Protein AF-A0A2D4NLC2-F1 (afdb_monomer)

Solvent-accessible surface area (backbone atoms only — not comparable to full-atom values): 7327 Å² total; per-residue (Å²): 113,68,68,58,53,52,51,52,55,68,35,63,62,96,66,66,89,84,49,90,60,54,66,62,54,23,50,52,52,37,50,53,51,51,53,51,53,48,22,47,51,39,29,76,76,67,76,46,56,34,59,58,51,47,33,52,51,51,50,53,55,48,69,77,64,64,65,88,73,80,72,52,50,74,44,80,48,67,60,96,84,41,80,42,62,45,80,39,69,68,66,82,75,54,94,87,64,90,75,90,82,81,92,84,79,81,71,50,88,92,64,31,80,68,80,111

Sequence (116 aa):
AEYMGLTAYYVYLPLPSTVSEPWHLMMLDAMFRVVQQWSYLCHYIGLGHHAKLLNSWIGWSESLTMPSARAVKITDTTFDGVEVRVYQPHAQVSQKMLYRSIVYIHGGGWALLSTK

InterPro domains:
  IPR029058 Alpha/Beta hydrolase fold [G3DSA:3.40.50.1820] (59-116)
  IPR029058 Alpha/Beta hydrolase fold [SSF53474] (69-114)

Secondary structure (DSSP, 8-state):
-HHHHHHHHHH-----TT-S-HHHHHHHHHHHHHHHHHHHHHHHTTSS-HHHHHHHHHHHHHHHH-----SEEEEEEEETTEEEEEEEESS---TT-PPPP------STTTS----

Mean predicted aligned error: 7.64 Å

Foldseek 3Di:
DVVVVVVCVLLDDDDDPPDPCVSVVSVVVSVVVVLLVVLVVCVVVPVDHSLVSSQVVVVVVCVVVDDPDPAWDWDWDDDVNHTAIDTHGPPPPPVPDDDDDDDDDDDDPVRHDDND

Nearest PDB structures (foldseek):
  8gxu-assembly1_G  TM=2.972E-01  e=2.304E+00  Thermus thermophilus HB8
  4m4w-assembly1_K  TM=3.637E-01  e=9.299E+00  Bacillus subtilis subsp. subtilis str. 168
  7vau-assembly1_G  TM=2.452E-01  e=5.965E+00  Thermus thermophilus HB8

Organism: Micrurus surinamensis (NCBI:txid129470)

Radius of gyration: 20.37 Å; Cα contacts (8 Å, |Δi|>4): 74; chains: 1; bounding box: 48×42×52 Å

Structure (mmCIF, N/CA/C/O backbone):
data_AF-A0A2D4NLC2-F1
#
_entry.id   AF-A0A2D4NLC2-F1
#
loop_
_atom_site.group_PDB
_atom_site.id
_atom_site.type_symbol
_atom_site.label_atom_id
_atom_site.label_alt_id
_atom_site.label_comp_id
_atom_site.label_asym_id
_atom_site.label_entity_id
_atom_site.label_seq_id
_atom_site.pdbx_PDB_ins_code
_atom_site.Cartn_x
_atom_site.Cartn_y
_atom_site.Cartn_z
_atom_site.occupancy
_atom_site.B_iso_or_equiv
_atom_site.auth_seq_id
_atom_site.auth_comp_id
_atom_site.auth_asym_id
_atom_site.auth_atom_id
_atom_site.pdbx_PDB_model_num
ATOM 1 N N . ALA A 1 1 ? 27.683 2.674 -17.769 1.00 68.12 1 ALA A N 1
ATOM 2 C CA . ALA A 1 1 ? 26.774 3.652 -18.407 1.00 68.12 1 ALA A CA 1
ATOM 3 C C . ALA A 1 1 ? 25.430 3.018 -18.769 1.00 68.12 1 ALA A C 1
ATOM 5 O O . ALA A 1 1 ? 24.405 3.569 -18.402 1.00 68.12 1 ALA A O 1
ATOM 6 N N . GLU A 1 2 ? 25.422 1.839 -19.396 1.00 77.25 2 GLU A N 1
ATOM 7 C CA . GLU A 1 2 ? 24.206 1.147 -19.868 1.00 77.25 2 GLU A CA 1
ATOM 8 C C . GLU A 1 2 ? 23.160 0.874 -18.773 1.00 77.25 2 GLU A C 1
ATOM 10 O O . GLU A 1 2 ? 22.001 1.252 -18.928 1.00 77.25 2 GLU A O 1
ATOM 15 N N . TYR A 1 3 ? 23.567 0.327 -17.621 1.00 83.00 3 TYR A N 1
ATOM 16 C CA . TYR A 1 3 ? 22.648 0.072 -16.501 1.00 83.00 3 TYR A CA 1
ATOM 17 C C . TYR A 1 3 ? 21.983 1.340 -15.955 1.00 83.00 3 TYR A C 1
ATOM 19 O O . TYR A 1 3 ? 20.824 1.303 -15.561 1.00 83.00 3 TYR A O 1
ATOM 27 N N . MET A 1 4 ? 22.679 2.481 -15.976 1.00 86.25 4 MET A N 1
ATOM 28 C CA . MET A 1 4 ? 22.103 3.753 -15.528 1.00 86.25 4 MET A CA 1
ATOM 29 C C . MET A 1 4 ? 21.009 4.240 -16.484 1.00 86.25 4 MET A C 1
ATOM 31 O O . MET A 1 4 ? 20.006 4.780 -16.027 1.00 86.25 4 MET A O 1
ATOM 35 N N . GLY A 1 5 ? 21.167 4.001 -17.792 1.00 91.56 5 GLY A N 1
ATOM 36 C CA . GLY A 1 5 ? 20.144 4.311 -18.793 1.00 91.56 5 GLY A CA 1
ATOM 37 C C . GLY A 1 5 ? 18.886 3.457 -18.629 1.00 91.56 5 GLY A C 1
ATOM 38 O O . GLY A 1 5 ? 17.779 3.988 -18.653 1.00 91.56 5 GLY A O 1
ATOM 39 N N . LEU A 1 6 ? 19.048 2.154 -18.383 1.00 93.56 6 LEU A N 1
ATOM 40 C CA . LEU A 1 6 ? 17.924 1.245 -18.123 1.00 93.56 6 LEU A CA 1
ATOM 41 C C . LEU A 1 6 ? 17.188 1.592 -16.823 1.00 93.56 6 LEU A C 1
ATOM 43 O O . LEU A 1 6 ? 15.959 1.619 -16.803 1.00 93.56 6 LEU A O 1
ATOM 47 N N . THR A 1 7 ? 17.923 1.913 -15.755 1.00 91.00 7 THR A N 1
ATOM 48 C CA . THR A 1 7 ? 17.324 2.357 -14.490 1.00 91.00 7 THR A CA 1
ATOM 49 C C . THR A 1 7 ? 16.556 3.663 -14.670 1.00 91.00 7 THR A C 1
ATOM 51 O O . THR A 1 7 ? 15.412 3.758 -14.232 1.00 91.00 7 THR A O 1
ATOM 54 N N . ALA A 1 8 ? 17.142 4.652 -15.353 1.00 92.62 8 ALA A N 1
ATOM 55 C CA . ALA A 1 8 ? 16.463 5.913 -15.640 1.00 92.62 8 ALA A CA 1
ATOM 56 C C . ALA A 1 8 ? 15.181 5.686 -16.453 1.00 92.62 8 ALA A C 1
ATOM 58 O O . ALA A 1 8 ? 14.147 6.256 -16.125 1.00 92.62 8 ALA A O 1
ATOM 59 N N . TYR A 1 9 ? 15.228 4.805 -17.455 1.00 93.88 9 TYR A N 1
ATOM 60 C CA . TYR A 1 9 ? 14.061 4.434 -18.250 1.00 93.88 9 TYR A C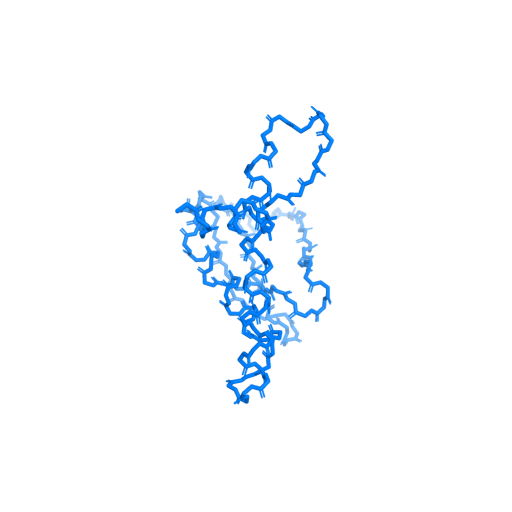A 1
ATOM 61 C C . TYR A 1 9 ? 12.957 3.774 -17.410 1.00 93.88 9 TYR A C 1
ATOM 63 O O . TYR A 1 9 ? 11.796 4.142 -17.539 1.00 93.88 9 TYR A O 1
ATOM 71 N N . TYR A 1 10 ? 13.303 2.844 -16.514 1.00 94.25 10 TYR A N 1
ATOM 72 C CA . TYR A 1 10 ? 12.324 2.162 -15.656 1.00 94.25 10 TYR A CA 1
ATOM 73 C C . TYR A 1 10 ? 11.663 3.095 -14.626 1.00 94.25 10 TYR A C 1
ATOM 75 O O . TYR A 1 10 ? 10.487 2.933 -14.283 1.00 94.25 10 TYR A O 1
ATOM 83 N N . VAL A 1 11 ? 12.422 4.065 -14.108 1.00 96.19 11 VAL A N 1
ATOM 84 C CA . VAL A 1 11 ? 11.911 5.091 -13.187 1.00 96.19 11 VAL A CA 1
ATOM 85 C C . VAL A 1 11 ? 11.066 6.123 -13.930 1.00 96.19 11 VAL A C 1
ATOM 87 O O . VAL A 1 11 ? 10.127 6.674 -13.361 1.00 96.19 11 VAL A O 1
ATOM 90 N N . TYR A 1 12 ? 11.377 6.395 -15.196 1.00 95.06 12 TYR A N 1
ATOM 91 C CA . TYR A 1 12 ? 10.739 7.467 -15.938 1.00 95.06 12 TYR A CA 1
ATOM 92 C C . TYR A 1 12 ? 9.254 7.197 -16.226 1.00 95.06 12 TYR A C 1
ATOM 94 O O . TYR A 1 12 ? 8.899 6.393 -17.084 1.00 95.06 12 TYR A O 1
ATOM 102 N N . LEU A 1 13 ? 8.387 7.950 -15.549 1.00 94.06 13 LEU A N 1
ATOM 103 C CA . LEU A 1 13 ? 6.972 8.104 -15.868 1.00 94.06 13 LEU A CA 1
ATOM 104 C C . LEU A 1 13 ? 6.692 9.605 -16.065 1.00 94.06 13 LEU A C 1
ATOM 106 O O . LEU A 1 13 ? 6.887 10.371 -15.120 1.00 94.06 13 LEU A O 1
ATOM 110 N N . PRO A 1 14 ? 6.272 10.067 -17.258 1.00 92.44 14 PRO A N 1
ATOM 111 C CA . PRO A 1 14 ? 5.993 11.482 -17.476 1.00 92.44 14 PRO A CA 1
ATOM 112 C C . PRO A 1 14 ? 4.782 11.916 -16.644 1.00 92.44 14 PRO A C 1
ATOM 114 O O . PRO A 1 14 ? 3.682 11.387 -16.800 1.00 92.44 14 PRO A O 1
ATOM 117 N N . LEU A 1 15 ? 4.993 12.895 -15.765 1.00 94.56 15 LEU A N 1
ATOM 118 C CA . LEU A 1 15 ? 3.957 13.473 -14.912 1.00 94.56 15 LEU A CA 1
ATOM 119 C C . LEU A 1 15 ? 3.598 14.895 -15.373 1.00 94.56 15 LEU A C 1
ATOM 121 O O . LEU A 1 15 ? 4.431 15.568 -15.987 1.00 94.56 15 LEU A O 1
ATOM 125 N N . PRO A 1 16 ? 2.378 15.380 -15.076 1.00 95.75 16 PRO A N 1
ATOM 126 C CA . PRO A 1 16 ? 1.995 16.759 -15.354 1.00 95.75 16 PRO A CA 1
ATOM 127 C C . PRO A 1 16 ? 2.955 17.765 -14.711 1.00 95.75 16 PRO A C 1
ATOM 129 O O . PRO A 1 16 ? 3.393 17.580 -13.575 1.00 95.75 16 PRO A O 1
ATOM 132 N N . SER A 1 17 ? 3.209 18.881 -15.397 1.00 92.75 17 SER A N 1
ATOM 133 C CA . SER A 1 17 ? 4.096 19.954 -14.915 1.00 92.75 17 SER A CA 1
ATOM 134 C C . SER A 1 17 ? 3.607 20.649 -13.639 1.00 92.75 17 SER A C 1
ATOM 136 O O . SER A 1 17 ? 4.353 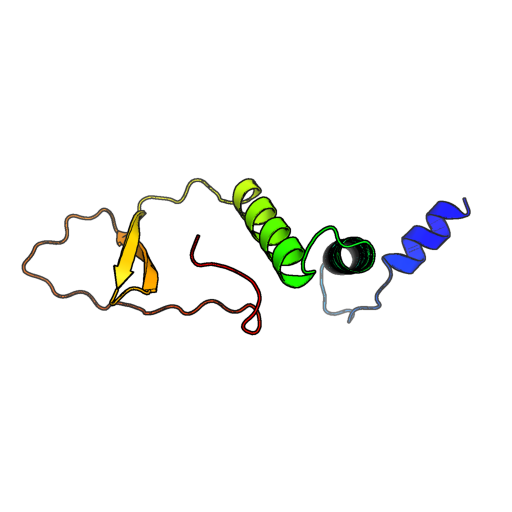21.402 -13.024 1.00 92.75 17 SER A O 1
ATOM 138 N N . THR A 1 18 ? 2.363 20.400 -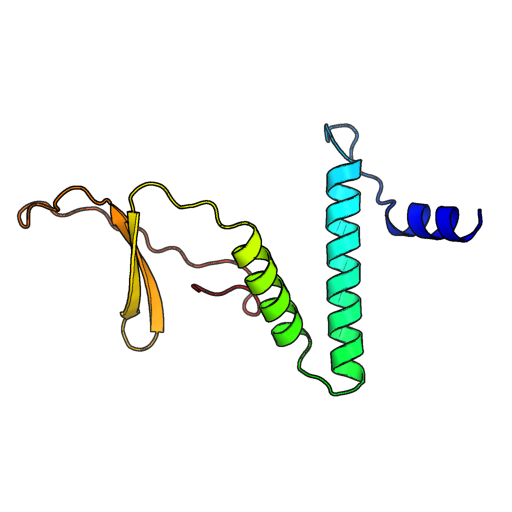13.227 1.00 96.31 18 THR A N 1
ATOM 139 C CA . THR A 1 18 ? 1.777 20.908 -11.981 1.00 96.31 18 THR A CA 1
ATOM 140 C C . THR A 1 18 ? 2.252 20.157 -10.737 1.00 96.31 18 THR A C 1
ATOM 142 O O . THR A 1 18 ? 1.965 20.588 -9.624 1.00 96.31 18 THR A O 1
ATOM 145 N N . VAL A 1 19 ? 2.932 19.018 -10.894 1.00 95.56 19 VAL A N 1
ATOM 146 C CA . VAL A 1 19 ? 3.509 18.265 -9.777 1.00 95.56 19 VAL A CA 1
ATOM 147 C C . VAL A 1 19 ? 4.820 18.931 -9.369 1.00 95.56 19 VAL A C 1
ATOM 149 O O . VAL A 1 19 ? 5.768 18.940 -10.147 1.00 95.56 19 VAL A O 1
ATOM 152 N N . SER A 1 20 ? 4.890 19.459 -8.145 1.00 94.12 20 SER A N 1
ATOM 153 C CA . SER A 1 20 ? 6.082 20.168 -7.653 1.00 94.12 20 SER A CA 1
ATOM 154 C C . SER A 1 20 ? 7.335 19.290 -7.623 1.00 94.12 20 SER A C 1
ATOM 156 O O . SER A 1 20 ? 8.418 19.755 -7.948 1.00 94.12 20 SER A O 1
ATOM 158 N N . GLU A 1 21 ? 7.179 18.012 -7.263 1.00 94.75 21 GLU A N 1
ATOM 159 C CA . GLU A 1 21 ? 8.281 17.061 -7.070 1.00 94.75 21 GLU A CA 1
ATOM 160 C C . GLU A 1 21 ? 8.047 15.747 -7.851 1.00 94.75 21 GLU A C 1
ATOM 162 O O . GLU A 1 21 ? 7.779 14.700 -7.252 1.00 94.75 21 GLU A O 1
ATOM 167 N N . PRO A 1 22 ? 8.118 15.758 -9.199 1.00 94.19 22 PRO A N 1
ATOM 168 C CA . PRO A 1 22 ? 7.755 14.600 -10.024 1.00 94.19 22 PRO A CA 1
ATOM 169 C C . PRO A 1 22 ? 8.616 13.367 -9.752 1.00 94.19 22 PRO A C 1
ATOM 171 O O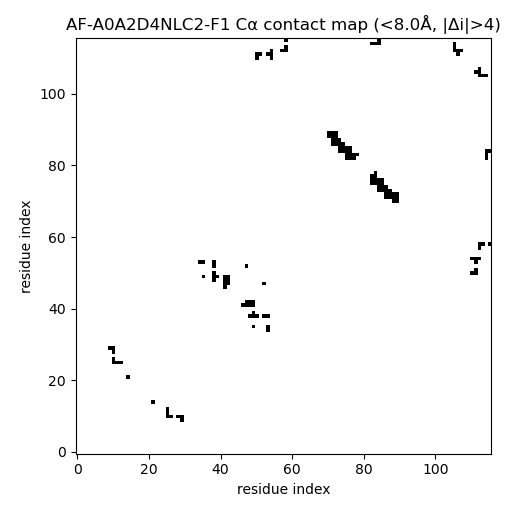 . PRO A 1 22 ? 8.112 12.247 -9.700 1.00 94.19 22 PRO A O 1
ATOM 174 N N . TRP A 1 23 ? 9.916 13.570 -9.530 1.00 92.94 23 TRP A N 1
ATOM 175 C CA . TRP A 1 23 ? 10.872 12.479 -9.365 1.00 92.94 23 TRP A CA 1
ATOM 176 C C . TRP A 1 23 ? 10.608 11.645 -8.103 1.00 92.94 23 TRP A C 1
ATOM 178 O O . TRP A 1 23 ? 10.818 10.436 -8.131 1.00 92.94 23 TRP A O 1
ATOM 188 N N . HIS A 1 24 ? 10.088 12.246 -7.024 1.00 93.69 24 HIS A N 1
ATOM 189 C CA . HIS A 1 24 ? 9.699 11.512 -5.817 1.00 93.69 24 HIS A CA 1
ATOM 190 C C . HIS A 1 24 ? 8.558 10.534 -6.113 1.00 93.69 24 HIS A C 1
ATOM 192 O O . HIS A 1 24 ? 8.619 9.370 -5.719 1.00 93.69 24 HIS A O 1
ATOM 198 N N . LEU A 1 25 ? 7.536 10.990 -6.844 1.00 95.38 25 LEU A N 1
ATOM 199 C CA . LEU A 1 25 ? 6.409 10.145 -7.233 1.00 95.38 25 LEU A CA 1
ATOM 200 C C . LEU A 1 25 ? 6.838 9.055 -8.214 1.00 95.38 25 LEU A C 1
ATOM 202 O O . LEU A 1 25 ? 6.428 7.913 -8.053 1.00 95.38 25 LEU A O 1
ATOM 206 N N . MET A 1 26 ? 7.699 9.382 -9.179 1.00 96.44 26 MET A N 1
ATOM 207 C CA . MET A 1 26 ? 8.262 8.416 -10.129 1.00 96.44 26 MET A CA 1
ATOM 208 C C . MET A 1 26 ? 9.078 7.325 -9.422 1.00 96.44 26 MET A C 1
ATOM 210 O O . MET A 1 26 ? 8.932 6.144 -9.726 1.00 96.44 26 MET A O 1
ATOM 214 N N . MET A 1 27 ? 9.906 7.698 -8.441 1.00 95.25 27 MET A N 1
ATOM 215 C CA . MET A 1 27 ? 10.665 6.743 -7.629 1.00 95.25 27 MET A CA 1
ATOM 216 C C . MET A 1 27 ? 9.749 5.862 -6.775 1.00 95.25 27 MET A C 1
ATOM 218 O O . MET A 1 27 ? 9.956 4.650 -6.702 1.00 95.25 27 MET A O 1
ATOM 222 N N . LEU A 1 28 ? 8.724 6.453 -6.154 1.00 93.88 28 LEU A N 1
ATOM 223 C CA . LEU A 1 28 ? 7.737 5.731 -5.351 1.00 93.88 28 LEU A CA 1
ATOM 224 C C . LEU A 1 28 ? 6.958 4.709 -6.197 1.00 93.88 28 LEU A C 1
ATOM 226 O O . LEU A 1 28 ? 6.810 3.551 -5.815 1.00 93.88 28 LEU A O 1
ATOM 230 N N . ASP A 1 29 ? 6.502 5.124 -7.373 1.00 95.12 29 ASP A N 1
ATOM 231 C CA . ASP A 1 29 ? 5.816 4.287 -8.354 1.00 95.12 29 ASP A CA 1
ATOM 232 C C . ASP A 1 29 ? 6.719 3.154 -8.882 1.00 95.12 29 ASP A C 1
ATOM 234 O O . ASP A 1 29 ? 6.319 1.987 -8.890 1.00 95.12 29 ASP A O 1
ATOM 238 N N . ALA A 1 30 ? 7.976 3.456 -9.221 1.00 96.56 30 ALA A N 1
ATOM 239 C CA . ALA A 1 30 ? 8.957 2.446 -9.611 1.00 96.56 30 ALA A CA 1
ATOM 240 C C . ALA A 1 30 ? 9.186 1.404 -8.503 1.00 96.56 30 ALA A C 1
ATOM 242 O O . ALA A 1 30 ? 9.210 0.205 -8.782 1.00 96.56 30 ALA A O 1
ATOM 243 N N . MET A 1 31 ? 9.288 1.834 -7.242 1.00 94.25 31 MET A N 1
ATOM 244 C CA . MET A 1 31 ? 9.382 0.928 -6.096 1.00 94.25 31 MET A CA 1
ATOM 245 C C . MET A 1 31 ? 8.145 0.021 -5.994 1.00 94.25 31 MET A C 1
ATOM 247 O O . MET A 1 31 ? 8.293 -1.195 -5.855 1.00 94.25 31 MET A O 1
ATOM 251 N N . PHE A 1 32 ? 6.929 0.564 -6.125 1.00 93.00 32 PHE A N 1
ATOM 252 C CA . PHE A 1 32 ? 5.706 -0.246 -6.111 1.00 93.00 32 PHE A CA 1
ATOM 253 C C . PHE A 1 32 ? 5.652 -1.261 -7.256 1.00 93.00 32 PHE A C 1
ATOM 255 O O . PHE A 1 32 ? 5.196 -2.389 -7.045 1.00 93.00 32 PHE A O 1
ATOM 262 N N . ARG A 1 33 ? 6.121 -0.907 -8.460 1.00 95.56 33 ARG A N 1
ATOM 263 C CA . ARG A 1 33 ? 6.232 -1.865 -9.570 1.00 95.56 33 ARG A CA 1
ATOM 264 C C . ARG A 1 33 ? 7.181 -3.009 -9.235 1.00 95.56 33 ARG A C 1
ATOM 266 O O . ARG A 1 33 ? 6.811 -4.162 -9.443 1.00 95.56 33 ARG A O 1
ATOM 273 N N . VAL A 1 34 ? 8.357 -2.710 -8.678 1.00 96.19 34 VAL A N 1
ATOM 274 C CA . VAL A 1 34 ? 9.346 -3.729 -8.286 1.00 96.19 34 VAL A CA 1
ATOM 275 C C . VAL A 1 34 ? 8.750 -4.702 -7.270 1.00 96.19 34 VAL A C 1
ATOM 277 O O . VAL A 1 34 ? 8.838 -5.913 -7.460 1.00 96.19 34 VAL A O 1
ATOM 280 N N . VAL A 1 35 ? 8.091 -4.199 -6.224 1.00 95.69 35 VAL A N 1
ATOM 281 C CA . VAL A 1 35 ? 7.480 -5.041 -5.180 1.00 95.69 35 VAL A CA 1
ATOM 282 C C . VAL A 1 35 ? 6.373 -5.932 -5.750 1.00 95.69 35 VAL A C 1
ATOM 284 O O . VAL A 1 35 ? 6.292 -7.116 -5.414 1.00 95.69 35 VAL A O 1
ATOM 287 N N . GLN A 1 36 ? 5.532 -5.398 -6.640 1.00 95.25 36 GLN A N 1
ATOM 288 C CA . GLN A 1 36 ? 4.488 -6.182 -7.302 1.00 95.25 36 GLN A CA 1
ATOM 289 C C . GLN A 1 36 ? 5.084 -7.267 -8.200 1.00 95.25 36 GLN A C 1
ATOM 291 O O . GLN A 1 36 ? 4.702 -8.430 -8.090 1.00 95.25 36 GLN A O 1
ATOM 296 N N . GLN A 1 37 ? 6.051 -6.913 -9.051 1.00 96.81 37 GLN A N 1
ATOM 297 C CA . GLN A 1 37 ? 6.748 -7.858 -9.927 1.00 96.81 37 GLN A CA 1
ATOM 298 C C . GLN A 1 37 ? 7.426 -8.969 -9.122 1.00 96.81 37 GLN A C 1
ATOM 300 O O . GLN A 1 37 ? 7.305 -10.142 -9.470 1.00 96.81 37 GLN A O 1
ATOM 305 N N . TRP A 1 38 ? 8.070 -8.618 -8.009 1.00 97.12 38 TRP A N 1
ATOM 306 C CA . TRP A 1 38 ? 8.670 -9.581 -7.093 1.00 97.12 38 TRP A CA 1
ATOM 307 C C . TRP A 1 38 ? 7.622 -10.507 -6.462 1.00 97.12 38 TRP A C 1
ATOM 309 O O . TRP A 1 38 ? 7.793 -11.723 -6.459 1.00 97.12 38 TRP A O 1
ATOM 319 N N . SER A 1 39 ? 6.489 -9.958 -6.018 1.00 96.69 39 SER A N 1
ATOM 320 C CA . SER A 1 39 ? 5.378 -10.740 -5.458 1.00 96.69 39 SER A CA 1
ATOM 321 C C . SER A 1 39 ? 4.797 -11.730 -6.475 1.00 96.69 39 SER A C 1
ATOM 323 O O . SER A 1 39 ? 4.496 -12.872 -6.121 1.00 96.69 39 SER A O 1
ATOM 325 N N . TYR A 1 40 ? 4.673 -11.329 -7.745 1.00 97.12 40 TYR A N 1
ATOM 326 C CA . TYR A 1 40 ? 4.260 -12.222 -8.830 1.00 97.12 40 TYR A CA 1
ATOM 327 C C . TYR A 1 40 ? 5.309 -13.287 -9.143 1.00 97.12 40 TYR A C 1
ATOM 329 O O . TYR A 1 40 ? 4.945 -14.443 -9.349 1.00 97.12 40 TYR A O 1
ATOM 337 N N . LEU A 1 41 ? 6.596 -12.935 -9.135 1.00 97.75 41 LEU A N 1
ATOM 338 C CA . LEU A 1 41 ? 7.675 -13.898 -9.336 1.00 97.75 41 LEU A CA 1
ATOM 339 C C . LEU A 1 41 ? 7.663 -14.967 -8.241 1.00 97.75 41 LEU A C 1
ATOM 341 O O . LEU A 1 41 ? 7.635 -16.153 -8.552 1.00 97.75 41 LEU A O 1
ATOM 345 N N . CYS A 1 42 ? 7.615 -14.563 -6.970 1.00 97.56 42 CYS A N 1
ATOM 346 C CA . CYS A 1 42 ? 7.512 -15.478 -5.834 1.00 97.56 42 CYS A CA 1
ATOM 347 C C . CYS A 1 42 ? 6.275 -16.375 -5.923 1.00 97.56 42 CYS A C 1
ATOM 349 O O . CYS A 1 42 ? 6.351 -17.560 -5.601 1.00 97.56 42 CYS A O 1
ATOM 351 N N . HIS A 1 43 ? 5.149 -15.831 -6.386 1.00 97.06 43 HIS A N 1
ATOM 352 C CA . HIS A 1 43 ? 3.951 -16.619 -6.638 1.00 97.06 43 HIS A CA 1
ATOM 353 C C . HIS A 1 43 ? 4.160 -17.662 -7.735 1.00 97.06 43 HIS A C 1
ATOM 355 O O . HIS A 1 43 ? 3.824 -18.828 -7.539 1.00 97.06 43 HIS A O 1
ATOM 361 N N . TYR A 1 44 ? 4.769 -17.262 -8.850 1.00 97.62 44 TYR A N 1
ATOM 362 C CA . TYR A 1 44 ? 5.053 -18.136 -9.983 1.00 97.62 44 TYR A CA 1
ATOM 363 C C . TYR A 1 44 ? 5.941 -19.329 -9.602 1.00 97.62 44 TYR A C 1
ATOM 365 O O . TYR A 1 44 ? 5.697 -20.443 -10.054 1.00 97.62 44 TYR A O 1
ATOM 373 N N . ILE A 1 45 ? 6.926 -19.124 -8.721 1.00 97.56 45 ILE A N 1
ATOM 374 C CA . ILE A 1 45 ? 7.803 -20.200 -8.225 1.00 97.56 45 ILE A CA 1
ATOM 375 C C . ILE A 1 45 ? 7.257 -20.929 -6.981 1.00 97.56 45 ILE A C 1
ATOM 377 O O . ILE A 1 45 ? 7.957 -21.752 -6.398 1.00 97.56 45 ILE A O 1
ATOM 381 N N . GLY A 1 46 ? 6.018 -20.643 -6.563 1.00 96.38 46 GLY A N 1
ATOM 382 C CA . GLY A 1 46 ? 5.323 -21.377 -5.500 1.00 96.38 46 GLY A CA 1
ATOM 383 C C . GLY A 1 46 ? 5.667 -20.975 -4.060 1.00 96.38 46 GLY A C 1
ATOM 384 O O . GLY A 1 46 ? 5.294 -21.690 -3.134 1.00 96.38 46 GLY A O 1
ATOM 385 N N . LEU A 1 47 ? 6.334 -19.837 -3.832 1.00 95.38 47 LEU A N 1
ATOM 386 C CA . LEU A 1 47 ? 6.703 -19.377 -2.481 1.00 95.38 47 LEU A CA 1
ATOM 387 C C . LEU A 1 47 ? 5.525 -18.804 -1.677 1.00 95.38 47 LEU A C 1
ATOM 389 O O . LEU A 1 47 ? 5.606 -18.687 -0.456 1.00 95.38 47 LEU A O 1
ATOM 393 N N . GLY A 1 48 ? 4.431 -18.418 -2.336 1.00 94.38 48 GLY A N 1
ATOM 394 C CA . GLY A 1 48 ? 3.254 -17.875 -1.662 1.00 94.38 48 GLY A CA 1
ATOM 395 C C . GLY A 1 48 ? 2.237 -17.260 -2.616 1.00 94.38 48 GLY A C 1
ATOM 396 O O . GLY A 1 48 ? 2.431 -17.201 -3.826 1.00 94.38 48 GLY A O 1
ATOM 397 N N . HIS A 1 49 ? 1.116 -16.784 -2.079 1.00 94.69 49 HIS A N 1
ATOM 398 C CA . HIS A 1 49 ? 0.148 -16.034 -2.878 1.00 94.69 49 HIS A CA 1
ATOM 399 C C . HIS A 1 49 ? 0.602 -14.575 -3.019 1.00 94.69 49 HIS A C 1
ATOM 401 O O . HIS A 1 49 ? 0.855 -13.928 -2.002 1.00 94.69 49 HIS A O 1
ATOM 407 N N . HIS A 1 50 ? 0.648 -14.042 -4.244 1.00 93.69 50 HIS A N 1
ATOM 408 C CA . HIS A 1 50 ? 1.131 -12.682 -4.534 1.00 93.69 50 HIS A CA 1
ATOM 409 C C . HIS A 1 50 ? 0.483 -11.612 -3.635 1.00 93.69 50 HIS A C 1
ATOM 411 O O . HIS A 1 50 ? 1.190 -10.796 -3.055 1.00 93.69 50 HIS A O 1
ATOM 417 N N . ALA A 1 51 ? -0.840 -11.665 -3.427 1.00 93.00 51 ALA A N 1
ATOM 418 C CA . ALA A 1 51 ? -1.537 -10.699 -2.572 1.00 93.00 51 ALA A CA 1
ATOM 419 C C . ALA A 1 51 ? -1.117 -10.786 -1.093 1.00 93.00 51 ALA A C 1
ATOM 421 O O . ALA A 1 51 ? -1.016 -9.763 -0.427 1.00 93.00 51 ALA A O 1
ATOM 422 N N . LYS A 1 52 ? -0.817 -11.991 -0.581 1.00 93.12 52 LYS A N 1
ATOM 423 C CA . LYS A 1 52 ? -0.348 -12.161 0.804 1.00 93.12 52 LYS A CA 1
ATOM 424 C C . LYS A 1 52 ? 1.055 -11.588 0.972 1.00 93.12 52 LYS A C 1
ATOM 426 O O . LYS A 1 52 ? 1.300 -10.884 1.940 1.00 93.12 52 LYS A O 1
ATOM 431 N N . LEU A 1 53 ? 1.939 -11.850 0.009 1.00 94.44 53 LEU A N 1
ATOM 432 C CA . LEU A 1 53 ? 3.304 -11.318 -0.004 1.00 94.44 53 LEU A CA 1
ATOM 433 C C . LEU A 1 53 ? 3.309 -9.789 -0.083 1.00 94.44 53 LEU A C 1
ATOM 435 O O . LEU A 1 53 ? 4.001 -9.136 0.696 1.00 94.44 53 LEU A O 1
ATOM 439 N N . LEU A 1 54 ? 2.480 -9.224 -0.965 1.00 94.12 54 LEU A N 1
ATOM 440 C CA . LEU A 1 54 ? 2.309 -7.781 -1.079 1.00 94.12 54 LEU A CA 1
ATOM 441 C C . LEU A 1 54 ? 1.772 -7.181 0.228 1.00 94.12 54 LEU A C 1
ATOM 443 O O . LEU A 1 54 ? 2.303 -6.179 0.697 1.00 94.12 54 LEU A O 1
ATOM 447 N N . ASN A 1 55 ? 0.780 -7.819 0.859 1.00 92.56 55 ASN A N 1
ATOM 448 C CA . ASN A 1 55 ? 0.238 -7.349 2.134 1.00 92.56 55 ASN A CA 1
ATOM 449 C C . ASN A 1 55 ? 1.268 -7.416 3.276 1.00 92.56 55 ASN A C 1
ATOM 451 O O . ASN A 1 55 ? 1.356 -6.500 4.088 1.00 92.56 55 ASN A O 1
ATOM 455 N N . SER A 1 56 ? 2.097 -8.465 3.316 1.00 92.25 56 SER A N 1
ATOM 456 C CA . SER A 1 56 ? 3.203 -8.569 4.276 1.00 92.25 56 SER A CA 1
ATOM 457 C C . SER A 1 56 ? 4.243 -7.467 4.082 1.00 92.25 56 SER A C 1
ATOM 459 O O . SER A 1 56 ? 4.732 -6.913 5.063 1.00 92.25 56 SER A O 1
ATOM 461 N N . TRP A 1 57 ? 4.565 -7.123 2.832 1.00 91.94 57 TRP A N 1
ATOM 462 C CA . TRP A 1 57 ? 5.478 -6.021 2.540 1.00 91.94 57 TRP A CA 1
ATOM 463 C C . TRP A 1 57 ? 4.901 -4.665 2.978 1.00 91.94 57 TRP A C 1
ATOM 465 O O . TRP A 1 57 ? 5.622 -3.875 3.587 1.00 91.94 57 TRP A O 1
ATOM 475 N N . ILE A 1 58 ? 3.602 -4.426 2.747 1.00 90.25 58 ILE A N 1
ATOM 476 C CA . ILE 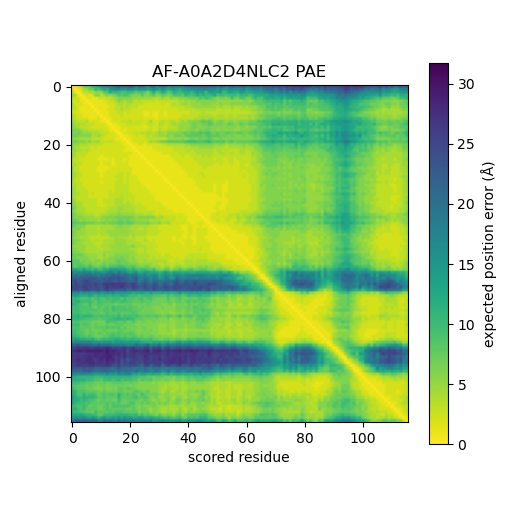A 1 58 ? 2.906 -3.211 3.206 1.00 90.25 58 ILE A CA 1
ATOM 477 C C . ILE A 1 58 ? 3.001 -3.090 4.732 1.00 90.25 58 ILE A C 1
ATOM 479 O O . ILE A 1 58 ? 3.529 -2.091 5.218 1.00 90.25 58 ILE A O 1
ATOM 483 N N . GLY A 1 59 ? 2.602 -4.123 5.480 1.00 88.56 59 GLY A N 1
ATOM 484 C CA . GLY A 1 59 ? 2.664 -4.092 6.947 1.00 88.56 59 GLY A CA 1
ATOM 485 C C . GLY A 1 59 ? 4.090 -3.914 7.486 1.00 88.56 59 GLY A C 1
ATOM 486 O O . GLY A 1 59 ? 4.312 -3.187 8.454 1.00 88.56 59 GLY A O 1
ATOM 487 N N . TRP A 1 60 ? 5.093 -4.501 6.822 1.00 89.50 60 TRP A N 1
ATOM 488 C CA . TRP A 1 60 ? 6.494 -4.252 7.168 1.00 89.50 60 TRP A CA 1
ATOM 489 C C . TRP A 1 60 ? 6.875 -2.777 6.955 1.00 89.50 60 TRP A C 1
ATOM 491 O O . TRP A 1 60 ? 7.461 -2.166 7.849 1.00 89.50 60 TRP A O 1
ATOM 501 N N . SER A 1 61 ? 6.490 -2.172 5.826 1.00 87.00 61 SER A N 1
ATOM 502 C CA . SER A 1 61 ? 6.779 -0.760 5.529 1.00 87.00 61 SER A CA 1
ATOM 503 C C . SER A 1 61 ? 6.113 0.214 6.514 1.00 87.00 61 SER A C 1
ATOM 505 O O . SER A 1 61 ? 6.734 1.190 6.944 1.00 87.00 61 SER A O 1
ATOM 507 N N . GLU A 1 62 ? 4.883 -0.085 6.938 1.00 82.75 62 GLU A N 1
ATOM 508 C CA . GLU A 1 62 ? 4.148 0.689 7.942 1.00 82.75 62 GLU A CA 1
ATOM 509 C C . GLU A 1 62 ? 4.842 0.618 9.306 1.00 82.75 62 GLU A C 1
ATOM 511 O O . GLU A 1 62 ? 5.001 1.638 9.977 1.00 82.75 62 GLU A O 1
ATOM 516 N N . SER A 1 63 ? 5.357 -0.554 9.691 1.00 80.69 63 SER A N 1
ATOM 517 C CA . SER A 1 63 ? 6.069 -0.707 10.966 1.00 80.69 63 SER A CA 1
ATOM 518 C C . SER A 1 63 ? 7.359 0.121 11.056 1.00 80.69 63 SER A C 1
ATOM 520 O O . SER A 1 63 ? 7.744 0.535 12.147 1.00 80.69 63 SER A O 1
ATOM 522 N N . LEU A 1 64 ? 8.003 0.414 9.919 1.00 80.69 64 LEU A N 1
ATOM 523 C CA . LEU A 1 64 ? 9.190 1.275 9.853 1.00 80.69 64 LEU A CA 1
ATOM 524 C C . LEU A 1 64 ? 8.859 2.768 9.928 1.00 80.69 64 LEU A C 1
ATOM 526 O O . LEU A 1 64 ? 9.718 3.570 10.292 1.00 80.69 64 LEU A O 1
ATOM 530 N N . THR A 1 65 ? 7.645 3.149 9.531 1.00 67.00 65 THR A N 1
ATOM 531 C CA . THR A 1 65 ? 7.242 4.551 9.359 1.00 67.00 65 THR A CA 1
ATOM 532 C C . THR A 1 65 ? 6.319 5.057 10.454 1.00 67.00 65 THR A C 1
ATOM 534 O O . THR A 1 65 ? 6.202 6.272 10.590 1.00 67.00 65 THR A O 1
ATOM 537 N N . MET A 1 66 ? 5.715 4.165 11.248 1.00 60.97 66 MET A N 1
ATOM 538 C CA . MET A 1 66 ? 4.852 4.494 12.384 1.00 60.97 66 MET A CA 1
ATOM 539 C C . MET A 1 66 ? 5.554 5.463 13.349 1.00 60.97 66 MET A C 1
ATOM 541 O O . MET A 1 66 ? 6.411 5.052 14.139 1.00 60.97 66 MET A O 1
ATOM 545 N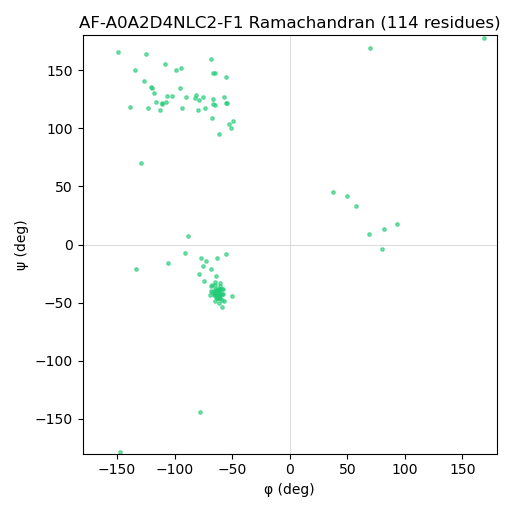 N . PRO A 1 67 ? 5.191 6.760 13.339 1.00 57.19 67 PRO A N 1
ATOM 546 C CA . PRO A 1 67 ? 5.676 7.693 14.338 1.00 57.19 67 PRO A CA 1
ATOM 547 C C . PRO A 1 67 ? 5.112 7.263 15.693 1.00 57.19 67 PRO A C 1
ATOM 549 O O . PRO A 1 67 ? 3.985 6.772 15.766 1.00 57.19 67 PRO A O 1
ATOM 552 N N . SER A 1 68 ? 5.860 7.490 16.775 1.00 56.38 68 SER A N 1
ATOM 553 C CA . SER A 1 68 ? 5.336 7.401 18.145 1.00 56.38 68 SER A CA 1
ATOM 554 C C . SER A 1 68 ? 4.058 8.244 18.241 1.00 56.38 68 SER A C 1
ATOM 556 O O . SER A 1 68 ? 4.111 9.477 18.268 1.00 56.38 68 SER A O 1
ATOM 558 N N . ALA A 1 69 ? 2.895 7.593 18.170 1.00 58.59 69 ALA A N 1
ATOM 559 C CA . ALA A 1 69 ? 1.624 8.287 18.093 1.00 58.59 69 ALA A CA 1
ATOM 560 C C . ALA A 1 69 ? 1.411 9.070 19.394 1.00 58.59 69 ALA A C 1
ATOM 562 O O . ALA A 1 69 ? 1.370 8.507 20.489 1.00 58.59 69 ALA A O 1
ATOM 563 N N . ARG A 1 70 ? 1.268 10.394 19.276 1.00 63.19 70 ARG A N 1
ATOM 564 C CA . ARG A 1 70 ? 0.853 11.263 20.382 1.00 63.19 70 ARG A CA 1
ATOM 565 C C . ARG A 1 70 ? -0.470 10.760 20.976 1.00 63.19 70 ARG A C 1
ATOM 567 O O . ARG A 1 70 ? -1.475 10.709 20.281 1.00 63.19 70 ARG A O 1
ATOM 574 N N . ALA A 1 71 ? -0.438 10.465 22.276 1.00 68.81 71 ALA A N 1
ATOM 575 C CA . ALA A 1 71 ? -1.533 10.436 23.253 1.00 68.81 71 ALA A CA 1
ATOM 576 C C . ALA A 1 71 ? -2.916 9.912 22.797 1.00 68.81 71 ALA A C 1
ATOM 578 O O . ALA A 1 71 ? -3.944 10.473 23.191 1.00 68.81 71 ALA A O 1
ATOM 579 N N . VAL A 1 72 ? -2.974 8.790 22.077 1.00 81.00 72 VAL A N 1
ATOM 580 C CA . VAL A 1 72 ? -4.203 7.985 21.971 1.00 81.00 72 VAL A CA 1
ATOM 581 C C . VAL A 1 72 ? -3.962 6.578 22.500 1.00 81.00 72 VAL A C 1
ATOM 583 O O . VAL A 1 72 ? -2.956 5.944 22.192 1.00 81.00 72 VAL A O 1
ATOM 586 N N . LYS A 1 73 ? -4.894 6.084 23.313 1.00 85.31 73 LYS A N 1
ATOM 587 C CA . LYS A 1 73 ? -4.935 4.691 23.733 1.00 85.31 73 LYS A CA 1
ATOM 588 C C . LYS A 1 73 ? -5.418 3.861 22.549 1.00 85.31 73 LYS A C 1
ATOM 590 O O . LYS A 1 73 ? -6.542 4.040 22.083 1.00 85.31 73 LYS A O 1
ATOM 595 N N . ILE A 1 74 ? -4.559 2.964 22.085 1.00 86.94 74 ILE A N 1
ATOM 596 C CA . ILE A 1 74 ? -4.873 1.989 21.044 1.00 86.94 74 ILE A CA 1
ATOM 597 C C . ILE A 1 74 ? -5.276 0.689 21.736 1.00 86.94 74 ILE A C 1
ATOM 599 O O . ILE A 1 74 ? -4.655 0.277 22.717 1.00 86.94 74 ILE A O 1
ATOM 603 N N . THR A 1 75 ? -6.356 0.060 21.291 1.00 89.81 75 THR A N 1
ATOM 604 C CA . THR A 1 75 ? -6.798 -1.236 21.812 1.00 89.81 75 THR A CA 1
ATOM 605 C C . THR A 1 75 ? -7.258 -2.112 20.662 1.00 89.81 75 THR A C 1
ATOM 607 O O . THR A 1 75 ? -8.220 -1.776 19.973 1.00 89.81 75 THR A O 1
ATOM 610 N N . ASP A 1 76 ? -6.577 -3.240 20.487 1.00 92.19 76 ASP A N 1
ATOM 611 C CA . ASP A 1 76 ? -6.984 -4.286 19.556 1.00 92.19 76 ASP A CA 1
ATOM 612 C C . ASP A 1 76 ? -8.038 -5.157 20.245 1.00 92.19 76 ASP A C 1
ATOM 614 O O . ASP A 1 76 ? -7.844 -5.623 21.369 1.00 92.19 76 ASP A O 1
ATOM 618 N N . THR A 1 77 ? -9.192 -5.318 19.605 1.00 93.75 77 THR A N 1
ATOM 619 C CA . THR A 1 77 ? -10.326 -6.078 20.141 1.00 93.75 77 THR A CA 1
ATOM 620 C C . THR A 1 77 ? -11.102 -6.743 19.007 1.00 93.75 77 THR A C 1
ATOM 622 O O . THR A 1 77 ? -10.738 -6.637 17.836 1.00 93.75 77 THR A O 1
ATOM 625 N N . THR A 1 78 ? -12.175 -7.449 19.350 1.00 95.25 78 THR A N 1
ATOM 626 C CA . THR A 1 78 ? -13.100 -8.027 18.378 1.00 95.25 78 THR A CA 1
ATOM 627 C C . THR A 1 78 ? -14.501 -7.484 18.600 1.00 95.25 78 THR A C 1
ATOM 629 O O . THR A 1 78 ? -14.968 -7.398 19.737 1.00 95.25 78 THR A O 1
ATOM 632 N N . PHE A 1 79 ? -15.174 -7.110 17.514 1.00 94.12 79 PHE A N 1
ATOM 633 C CA . PHE A 1 79 ? -16.604 -6.815 17.507 1.00 94.12 79 PHE A CA 1
ATOM 634 C C . PHE A 1 79 ? -17.289 -7.892 16.681 1.00 94.12 79 PHE A C 1
ATOM 636 O O . PHE A 1 79 ? -17.003 -8.020 15.496 1.00 94.12 79 PHE A O 1
ATOM 643 N N . ASP A 1 80 ? -18.144 -8.688 17.320 1.00 95.50 80 ASP A N 1
ATOM 644 C CA . ASP A 1 80 ? -18.867 -9.789 16.666 1.00 95.50 80 ASP A CA 1
ATOM 645 C C . ASP A 1 80 ? -17.947 -10.723 15.844 1.00 95.50 80 ASP A C 1
ATOM 647 O O . ASP A 1 80 ? -18.223 -11.088 14.706 1.00 95.50 80 ASP A O 1
ATOM 651 N N . GLY A 1 81 ? -16.774 -11.050 16.401 1.00 94.31 81 GLY A N 1
ATOM 652 C CA . GLY A 1 81 ? -15.772 -11.905 15.752 1.00 94.31 81 GLY A CA 1
ATOM 653 C C . GLY A 1 81 ? -14.887 -11.222 14.6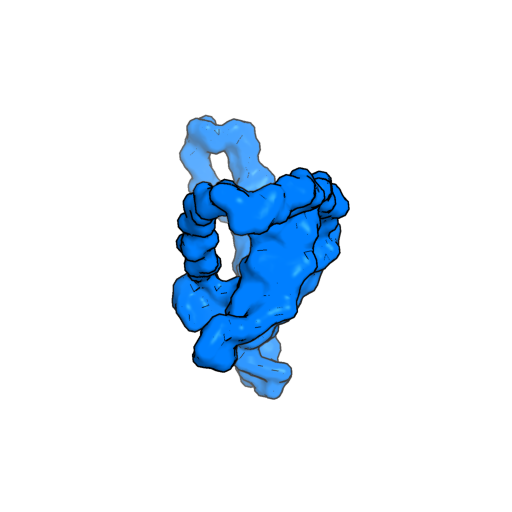99 1.00 94.31 81 GLY A C 1
ATOM 654 O O . GLY A 1 81 ? -13.950 -11.850 14.213 1.00 94.31 81 GLY A O 1
ATOM 655 N N . VAL A 1 82 ? -15.115 -9.945 14.375 1.00 93.00 82 VAL A N 1
ATOM 656 C CA . VAL A 1 82 ? -14.276 -9.167 13.449 1.00 93.00 82 VAL A CA 1
ATOM 657 C C . VAL A 1 82 ? -13.166 -8.455 14.219 1.00 93.00 82 VAL A C 1
ATOM 659 O O . VAL A 1 82 ? -13.446 -7.725 15.172 1.00 93.00 82 VAL A O 1
ATOM 662 N N . GLU A 1 83 ? -11.906 -8.642 13.811 1.00 93.31 83 GLU A N 1
ATOM 663 C CA . GLU A 1 83 ? -10.766 -7.928 14.399 1.00 93.31 83 GLU A CA 1
ATOM 664 C C . GLU A 1 83 ? -10.840 -6.429 14.089 1.00 93.31 83 GLU A C 1
ATOM 666 O O . GLU A 1 83 ? -10.891 -6.011 12.931 1.00 93.31 83 GLU A O 1
ATOM 671 N N . VAL A 1 84 ? -10.801 -5.607 15.135 1.00 93.69 84 VAL A N 1
ATOM 672 C CA . VAL A 1 84 ? -10.857 -4.149 15.031 1.00 93.69 84 VAL A CA 1
ATOM 673 C C . VAL A 1 84 ? -9.800 -3.508 15.920 1.00 93.69 84 VAL A C 1
ATOM 675 O O . VAL A 1 84 ? -9.455 -4.017 16.988 1.00 93.69 84 VAL A O 1
ATOM 678 N N . ARG A 1 85 ? -9.329 -2.335 15.501 1.00 92.81 85 ARG A N 1
ATOM 679 C CA . ARG A 1 85 ? -8.450 -1.481 16.297 1.00 92.81 85 ARG A CA 1
ATOM 680 C C . ARG A 1 85 ? -9.205 -0.229 16.720 1.00 92.81 85 ARG A C 1
ATOM 682 O O . ARG A 1 85 ? -9.708 0.519 15.885 1.00 92.81 85 ARG A O 1
ATOM 689 N N . VAL A 1 86 ? -9.294 -0.008 18.028 1.00 91.50 86 VAL A N 1
ATOM 690 C CA . VAL A 1 86 ? -9.991 1.136 18.623 1.00 91.50 86 VAL A CA 1
ATOM 691 C C . VAL A 1 86 ? -8.970 2.178 19.058 1.00 91.50 86 VAL A C 1
ATOM 693 O O . VAL A 1 86 ? -8.047 1.878 19.814 1.00 91.50 86 VAL A O 1
ATOM 696 N N . TYR A 1 87 ? -9.175 3.416 18.616 1.00 89.00 87 TYR A N 1
ATOM 697 C CA . TYR A 1 87 ? -8.367 4.570 18.996 1.00 89.00 87 TYR A CA 1
ATOM 698 C C . TYR A 1 87 ? -9.180 5.466 19.932 1.00 89.00 87 TYR A C 1
ATOM 700 O O . TYR A 1 87 ? -10.269 5.915 19.575 1.00 89.00 87 TYR A O 1
ATOM 708 N N . GLN A 1 88 ? -8.665 5.725 21.134 1.00 86.56 88 GLN A N 1
ATOM 709 C CA . GLN A 1 88 ? -9.335 6.542 22.148 1.00 86.56 88 GLN A CA 1
ATOM 710 C C . GLN A 1 88 ? -8.422 7.672 22.641 1.00 86.56 88 GLN A C 1
ATOM 712 O O . GLN A 1 88 ? -7.232 7.443 22.851 1.00 86.56 88 GLN A O 1
ATOM 717 N N . PRO A 1 89 ? -8.937 8.887 22.885 1.00 81.94 89 PRO A N 1
ATOM 718 C CA . PRO A 1 89 ? -8.156 9.932 23.542 1.00 81.94 89 PRO A CA 1
ATOM 719 C C . PRO A 1 89 ? -7.844 9.553 25.003 1.00 81.94 89 PRO A C 1
ATOM 721 O O . PRO A 1 89 ? -8.651 8.911 25.669 1.00 81.94 89 PRO A O 1
ATOM 724 N N . HIS A 1 90 ? -6.686 9.975 25.525 1.00 70.00 90 HIS A N 1
ATOM 725 C CA . HIS A 1 90 ? -6.282 9.714 26.921 1.00 70.00 90 HIS A CA 1
ATOM 726 C C . HIS A 1 90 ? -7.111 10.458 27.982 1.00 70.00 90 HIS A C 1
ATOM 728 O O . HIS A 1 90 ? -7.089 10.063 29.149 1.00 70.00 90 HIS A O 1
ATOM 734 N N . ALA A 1 91 ? -7.791 11.551 27.614 1.00 63.97 91 ALA A N 1
ATOM 735 C CA . ALA A 1 91 ? -8.581 12.339 28.556 1.00 63.97 91 ALA A CA 1
ATOM 736 C C . ALA A 1 91 ? -9.631 11.437 29.215 1.00 63.97 91 ALA A C 1
ATOM 738 O O . ALA A 1 91 ? -10.366 10.750 28.507 1.00 63.97 91 ALA A O 1
ATOM 739 N N . GLN A 1 92 ? -9.669 11.419 30.556 1.00 57.78 92 GLN A N 1
ATOM 740 C CA . GLN A 1 92 ? -10.624 10.624 31.324 1.00 57.78 92 GLN A CA 1
ATOM 741 C C . GLN A 1 92 ? -12.031 10.864 30.781 1.00 57.78 92 GLN A C 1
ATOM 743 O O . GLN A 1 92 ? -12.633 11.917 30.990 1.00 57.78 92 GLN A O 1
ATOM 748 N N . VAL A 1 93 ? -12.529 9.859 30.067 1.00 55.66 93 VAL A N 1
ATOM 749 C CA . VAL A 1 93 ? -13.907 9.752 29.617 1.00 55.66 93 VAL A CA 1
ATOM 750 C C . VAL A 1 93 ? -14.736 9.719 30.891 1.00 55.66 93 VAL A C 1
ATOM 752 O O . VAL A 1 93 ? -14.868 8.680 31.537 1.00 55.66 93 VAL A O 1
ATOM 755 N N . SER A 1 94 ? -15.241 10.877 31.319 1.00 56.59 94 SER A N 1
ATOM 756 C CA . SER A 1 94 ? -16.233 10.912 32.382 1.00 56.59 94 SER A CA 1
ATOM 757 C C . SER A 1 94 ? -17.377 10.015 31.915 1.00 56.59 94 SER A C 1
ATOM 759 O O . SER A 1 94 ? -17.940 10.267 30.848 1.00 56.59 94 SER A O 1
ATOM 761 N N . GLN A 1 95 ? -17.720 8.976 32.680 1.00 57.97 95 GLN A N 1
ATOM 762 C CA . GLN A 1 95 ? -18.742 7.977 32.316 1.00 57.97 95 GLN A CA 1
ATOM 763 C C . GLN A 1 95 ? -20.125 8.585 31.992 1.00 57.97 95 GLN A C 1
ATOM 765 O O . GLN A 1 95 ? -21.019 7.884 31.535 1.00 57.97 95 GLN A O 1
ATOM 770 N N . LYS A 1 96 ? -20.308 9.890 32.231 1.00 57.78 96 LYS A N 1
ATOM 771 C CA . LYS A 1 96 ? -21.539 10.650 32.012 1.00 57.78 96 LYS A CA 1
ATOM 772 C C . LYS A 1 96 ? -21.673 11.309 30.632 1.00 57.78 96 LYS A C 1
ATOM 774 O O . LYS A 1 96 ? -22.743 11.845 30.364 1.00 57.78 96 LYS A O 1
ATOM 779 N N . MET A 1 97 ? -20.653 11.305 29.768 1.00 64.31 97 MET A N 1
ATOM 780 C CA . MET A 1 97 ? -20.718 11.996 28.469 1.00 64.31 97 MET A CA 1
ATOM 781 C C . MET A 1 97 ? -20.618 11.005 27.302 1.00 64.31 97 MET A C 1
ATOM 783 O O . MET A 1 97 ? -19.650 10.255 27.200 1.00 64.31 97 MET A O 1
ATOM 787 N N . LEU A 1 98 ? -21.627 10.994 26.424 1.00 66.81 98 LEU A N 1
ATOM 788 C CA . LEU A 1 98 ? -21.614 10.207 25.189 1.00 66.81 98 LEU A CA 1
ATOM 789 C C . LEU A 1 98 ? -20.772 10.933 24.135 1.00 66.81 98 LEU A C 1
ATOM 791 O O . LEU A 1 98 ? -21.043 12.086 23.802 1.00 66.81 98 LEU A O 1
ATOM 795 N N . TYR A 1 99 ? -19.769 10.248 23.594 1.00 71.00 99 TYR A N 1
ATOM 796 C CA . TYR A 1 99 ? -18.937 10.760 22.508 1.00 71.00 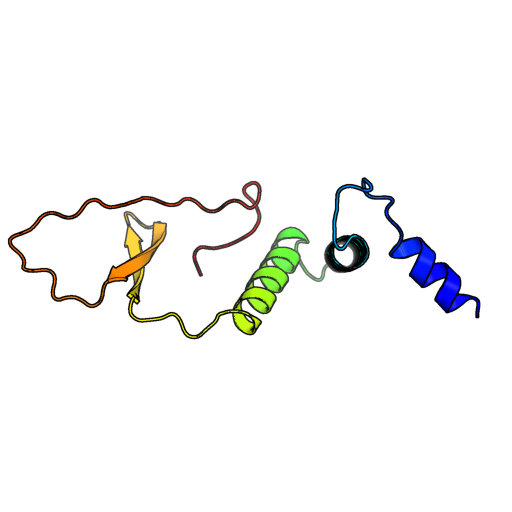99 TYR A CA 1
ATOM 797 C C . TYR A 1 99 ? -19.408 10.197 21.169 1.00 71.00 99 TYR A C 1
ATOM 799 O O . TYR A 1 99 ? -19.929 9.086 21.089 1.00 71.00 99 TYR A O 1
ATOM 807 N N . ARG A 1 100 ? -19.204 10.967 20.098 1.00 83.62 100 ARG A N 1
ATOM 808 C CA . ARG A 1 100 ? -19.424 10.491 18.729 1.00 83.62 100 ARG A CA 1
ATOM 809 C C . ARG A 1 100 ? -18.278 9.560 18.338 1.00 83.62 100 ARG A C 1
ATOM 811 O O . ARG A 1 100 ? -17.117 9.948 18.448 1.00 83.62 100 ARG A O 1
ATOM 818 N N . SER A 1 101 ? -18.607 8.362 17.873 1.00 87.06 101 SER A N 1
ATOM 819 C CA . SER A 1 101 ? -17.649 7.422 17.290 1.00 87.06 101 SER A CA 1
ATOM 820 C C . SER A 1 101 ? -17.602 7.564 15.771 1.00 87.06 101 SER A C 1
ATOM 822 O O . SER A 1 101 ? -18.604 7.907 15.143 1.00 87.06 101 SER A O 1
ATOM 824 N N . ILE A 1 102 ? -16.457 7.236 15.178 1.00 92.19 102 ILE A N 1
ATOM 825 C CA . ILE A 1 102 ? -16.288 7.113 13.729 1.00 92.19 102 ILE A CA 1
ATOM 826 C C . ILE A 1 102 ? -15.903 5.666 13.438 1.00 92.19 102 ILE A C 1
ATOM 828 O O . ILE A 1 102 ? -14.989 5.135 14.065 1.00 92.19 102 ILE A O 1
ATOM 832 N N . VAL A 1 103 ? -16.600 5.042 12.490 1.00 93.56 103 VAL A N 1
ATOM 833 C CA . VAL A 1 103 ? -16.199 3.750 11.929 1.00 93.56 103 VAL A CA 1
ATOM 834 C C . VAL A 1 103 ? -15.380 4.035 10.680 1.00 93.56 103 VAL A C 1
ATOM 836 O O . VAL A 1 103 ? -15.879 4.644 9.736 1.00 93.56 103 VAL A O 1
ATOM 839 N N . TYR A 1 104 ? -14.118 3.619 10.696 1.00 92.50 104 TYR A N 1
ATOM 840 C CA . TYR A 1 104 ? -13.229 3.708 9.547 1.00 92.50 104 TYR A CA 1
ATOM 841 C C . TYR A 1 104 ? -13.023 2.314 8.960 1.00 92.50 104 TYR A C 1
ATOM 843 O O . TYR A 1 104 ? -12.669 1.382 9.679 1.00 92.50 104 TYR A O 1
ATOM 851 N N . ILE A 1 105 ? -13.245 2.187 7.655 1.00 92.69 105 ILE A N 1
ATOM 852 C CA . ILE A 1 105 ? -12.987 0.969 6.889 1.00 92.69 105 ILE A CA 1
ATOM 853 C C . ILE A 1 105 ? -11.816 1.290 5.966 1.00 92.69 105 ILE A C 1
ATOM 855 O O . ILE A 1 105 ? -11.891 2.242 5.185 1.00 92.69 105 ILE A O 1
ATOM 859 N N . HIS A 1 106 ? -10.721 0.542 6.093 1.00 91.12 106 HIS A N 1
ATOM 860 C CA . HIS A 1 106 ? -9.526 0.786 5.293 1.00 91.12 106 HIS A CA 1
ATOM 861 C C . HIS A 1 106 ? -9.760 0.460 3.810 1.00 91.12 106 HIS A C 1
ATOM 863 O O . HIS A 1 106 ? -10.673 -0.279 3.443 1.00 91.12 106 HIS A O 1
ATOM 869 N N . GLY A 1 107 ? -8.915 1.031 2.951 1.00 91.00 107 GLY A N 1
ATOM 870 C CA . GLY A 1 107 ? -8.922 0.763 1.512 1.00 91.00 107 GLY A CA 1
ATOM 871 C C . GLY A 1 107 ? -8.263 -0.573 1.154 1.00 91.00 107 GLY A C 1
ATOM 872 O O . GLY A 1 107 ? -8.355 -1.548 1.887 1.00 91.00 107 GLY A O 1
ATOM 873 N N . GLY A 1 108 ? -7.562 -0.623 0.020 1.00 89.00 108 GLY A N 1
ATOM 874 C CA . GLY A 1 108 ? -6.795 -1.814 -0.379 1.00 89.00 108 GLY A CA 1
ATOM 875 C C . GLY A 1 108 ? -7.547 -2.795 -1.277 1.0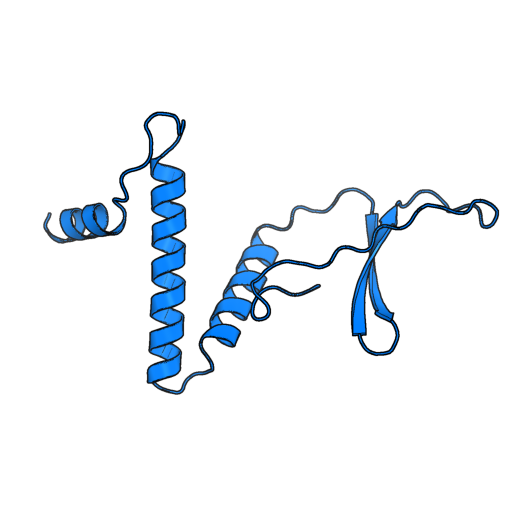0 89.00 108 GLY A C 1
ATOM 876 O O . GLY A 1 108 ? -7.138 -3.946 -1.413 1.00 89.00 108 GLY A O 1
ATOM 877 N N . GLY A 1 109 ? -8.644 -2.349 -1.902 1.00 89.38 109 GLY A N 1
ATOM 878 C CA . GLY A 1 109 ? -9.299 -3.080 -2.993 1.00 89.38 109 GLY A CA 1
ATOM 879 C C . GLY A 1 109 ? -9.748 -4.493 -2.620 1.00 89.38 109 GLY A C 1
ATOM 880 O O . GLY A 1 109 ? -9.702 -5.374 -3.472 1.00 89.38 109 GLY A O 1
ATOM 881 N N . TRP A 1 110 ? -10.148 -4.704 -1.360 1.00 88.00 110 TRP A N 1
ATOM 882 C CA . TRP A 1 110 ? -10.595 -5.991 -0.804 1.00 88.00 110 TRP A CA 1
ATOM 883 C C . TRP A 1 110 ? -9.515 -7.074 -0.655 1.00 88.00 110 TRP A C 1
ATOM 885 O O . TRP A 1 110 ? -9.846 -8.215 -0.342 1.00 88.00 110 TRP A O 1
ATOM 895 N N . ALA A 1 111 ? -8.237 -6.744 -0.858 1.00 87.31 111 ALA A N 1
ATOM 896 C CA . ALA A 1 111 ? -7.146 -7.723 -0.822 1.00 87.31 111 ALA A CA 1
ATOM 897 C C . ALA A 1 111 ? -5.927 -7.289 0.005 1.00 87.31 111 ALA A C 1
ATOM 899 O O . ALA A 1 111 ? -5.125 -8.139 0.392 1.00 87.31 111 ALA A O 1
ATOM 900 N N . LEU A 1 112 ? -5.768 -5.986 0.240 1.00 89.06 112 LEU A N 1
ATOM 901 C CA . LEU A 1 112 ? -4.588 -5.390 0.861 1.00 89.06 112 LEU A CA 1
ATOM 902 C C . LEU A 1 112 ? -4.970 -4.550 2.080 1.00 89.06 112 LEU A C 1
ATOM 904 O O . LEU A 1 112 ? -6.119 -4.129 2.207 1.00 89.06 112 LEU A O 1
ATOM 908 N N . LEU A 1 113 ? -3.958 -4.251 2.896 1.00 88.44 113 LEU A N 1
ATOM 909 C CA . LEU A 1 113 ? -4.028 -3.578 4.192 1.00 88.44 113 LEU A CA 1
ATOM 910 C C . LEU A 1 113 ? -4.683 -4.442 5.277 1.00 88.44 113 LEU A C 1
ATOM 912 O O . LEU A 1 113 ? -5.214 -5.527 5.032 1.00 88.44 113 LEU A O 1
ATOM 916 N N . SER A 1 114 ? -4.556 -3.971 6.510 1.00 82.94 114 SER A N 1
ATOM 917 C CA . SER A 1 114 ? -5.090 -4.594 7.713 1.00 82.94 114 SER A CA 1
ATOM 918 C C . SER A 1 114 ? -5.422 -3.506 8.730 1.00 82.94 114 SER A C 1
ATOM 920 O O . SER A 1 114 ? -4.985 -2.363 8.615 1.00 82.94 114 SER A O 1
ATOM 922 N N . THR A 1 115 ? -6.187 -3.860 9.759 1.00 77.44 115 THR A N 1
ATOM 923 C CA . THR A 1 115 ? -6.358 -3.019 10.952 1.00 77.44 115 THR A CA 1
ATOM 924 C C . THR A 1 115 ? -5.108 -3.001 11.840 1.00 77.44 115 THR A C 1
ATOM 926 O O . THR A 1 115 ? -5.010 -2.152 12.731 1.00 77.44 115 THR A O 1
ATOM 929 N N . LYS A 1 116 ? -4.176 -3.936 11.606 1.00 65.75 116 LYS A N 1
ATOM 930 C CA . LYS A 1 116 ? -2.941 -4.129 12.370 1.00 65.75 116 LYS A CA 1
ATOM 931 C C . LYS A 1 116 ? -1.730 -3.503 11.717 1.00 65.75 116 LYS A C 1
ATOM 933 O O . LYS A 1 116 ? -1.517 -3.803 10.527 1.00 65.75 116 LYS A O 1
#

pLDDT: mean 87.09, std 11.86, range [55.66, 97.75]